Protein AF-A0A527G428-F1 (afdb_monomer_lite)

Structure (mmCIF, N/CA/C/O backbone):
data_AF-A0A527G428-F1
#
_entry.id   AF-A0A527G428-F1
#
loop_
_atom_site.group_PDB
_atom_site.id
_atom_site.type_symbol
_atom_site.label_atom_id
_atom_site.label_alt_id
_atom_site.label_comp_id
_atom_site.label_asym_id
_atom_site.label_entity_id
_atom_site.label_seq_id
_atom_site.pdbx_PDB_ins_code
_atom_site.Cartn_x
_atom_site.Cartn_y
_atom_site.Cartn_z
_atom_site.occupancy
_atom_site.B_iso_or_equiv
_atom_site.auth_seq_id
_atom_site.auth_comp_id
_atom_site.auth_asym_id
_atom_site.auth_atom_id
_atom_site.pdbx_PDB_model_num
ATOM 1 N N . GLY A 1 1 ? -12.043 0.537 21.778 1.00 65.31 1 GLY A N 1
ATOM 2 C CA . GLY A 1 1 ? -12.267 -0.907 21.571 1.00 65.31 1 GLY A CA 1
ATOM 3 C C . GLY A 1 1 ? -13.239 -1.194 20.441 1.00 65.31 1 GLY A C 1
ATOM 4 O O . GLY A 1 1 ? -13.023 -2.138 19.700 1.00 65.31 1 GLY A O 1
ATOM 5 N N . GLU A 1 2 ? -14.281 -0.381 20.264 1.00 72.06 2 GLU A N 1
ATOM 6 C CA . GLU A 1 2 ? -15.337 -0.645 19.270 1.00 72.06 2 GLU A CA 1
ATOM 7 C C . GLU A 1 2 ? -14.899 -0.406 17.818 1.00 72.06 2 GLU A C 1
ATOM 9 O O . GLU A 1 2 ? -15.247 -1.184 16.936 1.00 72.06 2 GLU A O 1
ATOM 14 N N . GLY A 1 3 ? -14.062 0.607 17.570 1.00 76.38 3 GLY A N 1
ATOM 15 C CA . GLY A 1 3 ? -13.550 0.891 16.225 1.00 76.38 3 GLY A CA 1
ATOM 16 C C . GLY A 1 3 ? -12.699 -0.243 15.644 1.00 76.38 3 GLY A C 1
ATOM 17 O O . GLY A 1 3 ? -12.838 -0.571 14.471 1.00 76.38 3 GLY A O 1
ATOM 18 N N . GLU A 1 4 ? -11.873 -0.894 16.467 1.00 74.12 4 GLU A N 1
ATOM 19 C CA . GLU A 1 4 ? -11.069 -2.054 16.053 1.00 74.12 4 GLU A CA 1
ATOM 20 C C . GLU A 1 4 ? -11.938 -3.282 15.763 1.00 74.12 4 GLU A C 1
ATOM 22 O O . GLU A 1 4 ? -11.704 -3.990 14.781 1.00 74.12 4 GLU A O 1
ATOM 27 N N . ALA A 1 5 ? -12.985 -3.503 16.566 1.00 77.88 5 ALA A N 1
ATOM 28 C CA . ALA A 1 5 ? -13.941 -4.584 16.350 1.00 77.88 5 ALA A CA 1
ATOM 29 C C . ALA A 1 5 ? -14.735 -4.377 15.049 1.00 77.88 5 ALA A C 1
ATOM 31 O O . ALA A 1 5 ? -14.877 -5.306 14.254 1.00 77.88 5 ALA A O 1
ATOM 32 N N . GLN A 1 6 ? -15.177 -3.147 14.777 1.00 78.38 6 GLN A N 1
ATOM 33 C CA . GLN A 1 6 ? -15.899 -2.801 13.552 1.00 78.38 6 GLN A CA 1
ATOM 34 C C . GLN A 1 6 ? -15.004 -2.880 12.308 1.00 78.38 6 GLN A C 1
ATOM 36 O O . GLN A 1 6 ? -15.446 -3.357 11.257 1.00 78.38 6 GLN A O 1
ATOM 41 N N . ARG A 1 7 ? -13.730 -2.480 12.424 1.00 76.94 7 ARG A N 1
ATOM 42 C CA . ARG A 1 7 ? -12.731 -2.666 11.361 1.00 76.94 7 ARG A CA 1
ATOM 43 C C . ARG A 1 7 ? -12.539 -4.145 11.060 1.00 76.94 7 ARG A C 1
ATOM 45 O O . ARG A 1 7 ? -12.656 -4.545 9.908 1.00 76.94 7 ARG A O 1
ATOM 52 N N . SER A 1 8 ? -12.323 -4.950 12.096 1.00 74.62 8 SER A N 1
ATOM 53 C CA . SER A 1 8 ? -12.108 -6.393 11.966 1.00 74.62 8 SER A CA 1
ATOM 54 C C . SER A 1 8 ? -13.323 -7.100 11.356 1.00 74.62 8 SER A C 1
ATOM 56 O O . SER A 1 8 ? -13.161 -7.916 10.454 1.00 74.62 8 SER A O 1
ATOM 58 N N . ALA A 1 9 ? -14.542 -6.735 11.768 1.00 78.06 9 ALA A N 1
ATOM 59 C CA . AL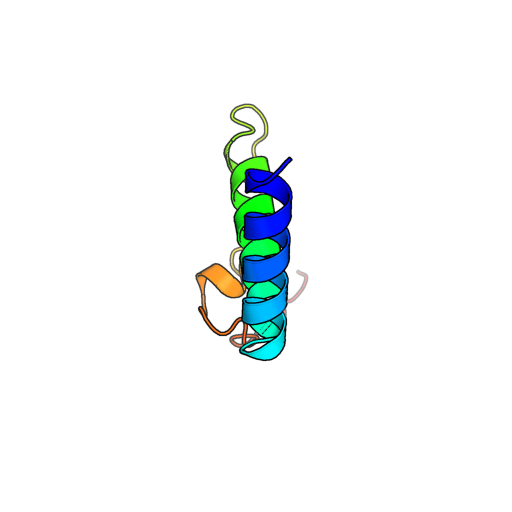A A 1 9 ? -15.782 -7.278 11.211 1.00 78.06 9 ALA A CA 1
ATOM 60 C C . ALA A 1 9 ? -15.990 -6.893 9.736 1.00 78.06 9 ALA A C 1
ATOM 62 O O . ALA A 1 9 ? -16.390 -7.727 8.924 1.00 78.06 9 ALA A O 1
ATOM 63 N N . THR A 1 10 ? -15.679 -5.646 9.370 1.00 75.75 10 THR A N 1
ATOM 64 C CA . THR A 1 10 ? -15.757 -5.171 7.978 1.00 75.75 10 THR A CA 1
ATOM 65 C C . THR A 1 10 ? -14.735 -5.887 7.099 1.00 75.75 10 THR A C 1
ATOM 67 O O . THR A 1 10 ? -15.073 -6.3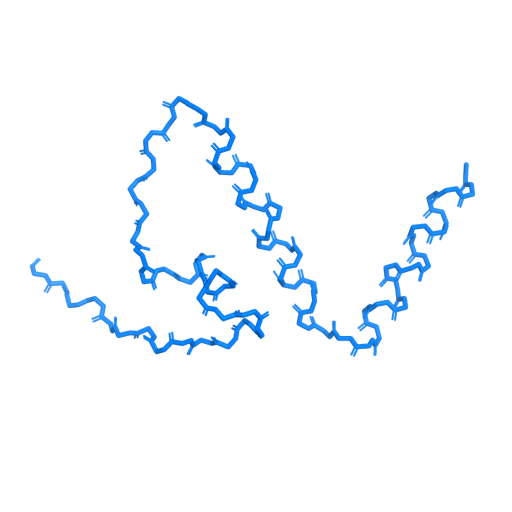39 6.007 1.00 75.75 10 THR A O 1
ATOM 70 N N . PHE A 1 11 ? -13.508 -6.054 7.601 1.00 69.38 11 PHE A N 1
ATOM 71 C CA . PHE A 1 11 ? -12.476 -6.844 6.936 1.00 69.38 11 PHE A CA 1
ATOM 72 C C . PHE A 1 11 ? -12.939 -8.290 6.737 1.00 69.38 11 PHE A C 1
ATOM 74 O O . PHE A 1 11 ? -12.909 -8.776 5.610 1.00 69.38 11 PHE A O 1
ATOM 81 N N . ALA A 1 12 ? -13.449 -8.953 7.781 1.00 71.12 12 ALA A N 1
ATOM 82 C CA . ALA A 1 12 ? -13.968 -10.322 7.695 1.00 71.12 12 ALA A CA 1
ATOM 83 C C . ALA A 1 12 ? -15.107 -10.467 6.666 1.00 71.12 12 ALA A C 1
ATOM 85 O O . ALA A 1 12 ? -15.108 -11.405 5.871 1.00 71.12 12 ALA A O 1
ATOM 86 N N . GLY A 1 13 ? -16.041 -9.512 6.621 1.00 67.25 13 GLY A N 1
ATOM 87 C CA . GLY A 1 13 ? -17.135 -9.511 5.645 1.00 67.25 13 GLY A CA 1
ATOM 88 C C . GLY A 1 13 ? -16.690 -9.245 4.201 1.00 67.25 13 GLY A C 1
ATOM 89 O O . GLY A 1 13 ? -17.343 -9.715 3.267 1.00 67.25 13 GLY A O 1
ATOM 90 N N . ALA A 1 14 ? -15.589 -8.515 4.007 1.00 66.62 14 ALA A N 1
ATOM 91 C CA . ALA A 1 14 ? -14.965 -8.324 2.699 1.00 66.62 14 ALA A CA 1
ATOM 92 C C . ALA A 1 14 ? -14.208 -9.587 2.245 1.00 66.62 14 ALA A C 1
ATOM 94 O O . ALA A 1 14 ? -14.367 -9.998 1.097 1.00 66.62 14 ALA A O 1
ATOM 95 N N . TYR A 1 15 ? -13.494 -10.266 3.157 1.00 62.41 15 TYR A N 1
ATOM 96 C CA . TYR A 1 15 ? -12.807 -11.540 2.881 1.00 62.41 15 TYR A CA 1
ATOM 97 C C . TYR A 1 15 ? -13.744 -12.630 2.350 1.00 62.41 15 TYR A C 1
ATOM 99 O O . TYR A 1 15 ? -13.343 -13.424 1.505 1.00 62.41 15 TYR A O 1
ATOM 107 N N . GLN A 1 16 ? -14.991 -12.683 2.831 1.00 63.62 16 GLN A N 1
ATOM 108 C CA . GLN A 1 16 ? -15.971 -13.669 2.358 1.00 63.62 16 GLN A CA 1
ATOM 109 C C . GLN A 1 16 ? -16.558 -13.342 0.978 1.00 63.62 16 GLN A C 1
ATOM 111 O O . GLN A 1 16 ? -17.133 -14.227 0.347 1.00 63.62 16 GLN A O 1
ATOM 116 N N . ARG A 1 17 ? -16.463 -12.087 0.525 1.00 66.38 17 ARG A N 1
ATOM 117 C CA . ARG A 1 17 ? -17.035 -11.639 -0.753 1.00 66.38 17 ARG A CA 1
ATOM 118 C C . ARG A 1 17 ? -16.039 -11.682 -1.897 1.00 66.38 17 ARG A C 1
ATOM 120 O O . ARG A 1 17 ? -16.456 -11.972 -3.012 1.00 66.38 17 ARG A O 1
ATOM 127 N N . ASP A 1 18 ? -14.770 -11.398 -1.626 1.00 69.12 18 ASP A N 1
ATOM 128 C CA . ASP A 1 18 ? -13.744 -11.379 -2.660 1.00 69.12 18 ASP A CA 1
ATOM 129 C C . ASP A 1 18 ? -12.353 -11.714 -2.087 1.00 69.12 18 ASP A C 1
ATOM 131 O O . ASP A 1 18 ? -11.715 -10.871 -1.450 1.00 69.12 18 ASP A O 1
ATOM 135 N N . PRO A 1 19 ? -11.848 -12.937 -2.313 1.00 68.81 19 PRO A N 1
ATOM 136 C CA . PRO A 1 19 ? -10.498 -13.324 -1.917 1.00 68.81 19 PRO A CA 1
ATOM 137 C C . PRO A 1 19 ? -9.399 -12.489 -2.597 1.00 68.81 19 PRO A C 1
ATOM 139 O O . PRO A 1 19 ? -8.332 -12.302 -2.009 1.00 68.81 19 PRO A O 1
ATOM 142 N N . ALA A 1 20 ? -9.646 -11.962 -3.804 1.00 72.19 20 ALA A N 1
ATOM 143 C CA . ALA A 1 20 ? -8.673 -11.170 -4.560 1.00 72.19 20 ALA A CA 1
ATOM 144 C C . ALA A 1 20 ? -8.492 -9.756 -3.981 1.00 72.19 20 ALA A C 1
ATOM 146 O O . ALA A 1 20 ? -7.437 -9.138 -4.156 1.00 72.19 20 ALA A O 1
ATOM 147 N N . PHE A 1 21 ? -9.469 -9.269 -3.210 1.00 76.38 21 PHE A N 1
ATOM 148 C CA . PHE A 1 21 ? -9.408 -7.965 -2.552 1.00 76.38 21 PHE A CA 1
ATOM 149 C C . PHE A 1 21 ? -8.220 -7.838 -1.588 1.00 76.38 21 PHE A C 1
ATOM 151 O O . PHE A 1 21 ? -7.616 -6.769 -1.490 1.00 76.38 21 PHE A O 1
ATOM 158 N N . PHE A 1 22 ? -7.850 -8.914 -0.885 1.00 77.50 22 PHE A N 1
ATOM 159 C CA . PHE A 1 22 ? -6.710 -8.879 0.035 1.00 77.50 22 PHE A CA 1
ATOM 160 C C . PHE A 1 22 ? -5.391 -8.649 -0.700 1.00 77.50 22 PHE A C 1
ATOM 162 O O . PHE A 1 22 ? -4.584 -7.815 -0.284 1.00 77.50 22 PHE A O 1
ATOM 169 N N . ASP A 1 23 ? -5.190 -9.366 -1.802 1.00 78.00 23 ASP A N 1
ATOM 170 C CA . ASP A 1 23 ? -4.000 -9.215 -2.627 1.00 78.00 23 ASP A CA 1
ATOM 171 C C . ASP A 1 23 ? -3.923 -7.810 -3.227 1.00 78.00 23 ASP A C 1
ATOM 173 O O . ASP A 1 23 ? -2.866 -7.179 -3.167 1.00 78.00 23 ASP A O 1
ATOM 177 N N . PHE A 1 24 ? -5.051 -7.290 -3.717 1.00 82.12 24 PHE A N 1
ATOM 178 C CA . PHE A 1 24 ? -5.160 -5.917 -4.206 1.00 82.12 24 PHE A CA 1
ATOM 179 C C . PHE A 1 24 ? -4.803 -4.894 -3.117 1.00 82.12 24 PHE A C 1
ATOM 181 O O . PHE A 1 24 ? -3.952 -4.023 -3.322 1.00 82.12 24 PHE A O 1
ATOM 188 N N . TYR A 1 25 ? -5.402 -5.024 -1.930 1.00 81.81 25 TYR A N 1
ATOM 189 C CA . TYR A 1 25 ? -5.176 -4.121 -0.801 1.00 81.81 25 TYR A CA 1
ATOM 190 C C . TYR A 1 25 ? -3.718 -4.143 -0.329 1.00 81.81 25 TYR A C 1
ATOM 192 O O . TYR A 1 25 ? -3.114 -3.087 -0.110 1.00 81.81 25 TYR A O 1
ATOM 200 N N . ARG A 1 26 ? -3.124 -5.338 -0.215 1.00 83.06 26 ARG A N 1
ATOM 201 C CA . ARG A 1 26 ? -1.714 -5.503 0.155 1.00 83.06 26 ARG A CA 1
ATOM 202 C C . ARG A 1 26 ? -0.794 -4.863 -0.882 1.00 83.06 26 ARG A C 1
ATOM 204 O O . ARG A 1 26 ? 0.150 -4.172 -0.500 1.00 83.06 26 ARG A O 1
ATOM 211 N N . SER A 1 27 ? -1.078 -5.055 -2.170 1.00 84.50 27 SER A N 1
ATOM 212 C CA . SER A 1 27 ? -0.320 -4.424 -3.253 1.00 84.50 27 SER A CA 1
ATOM 213 C C . SER A 1 27 ? -0.407 -2.898 -3.204 1.00 84.50 27 SER A C 1
ATOM 215 O O . SER A 1 27 ? 0.627 -2.242 -3.293 1.00 84.50 27 SER A O 1
ATOM 217 N N . MET A 1 28 ? -1.589 -2.316 -2.968 1.00 85.06 28 MET A N 1
ATOM 218 C CA . MET A 1 28 ? -1.729 -0.858 -2.839 1.00 85.06 28 MET A CA 1
ATOM 219 C C . MET A 1 28 ? -0.965 -0.278 -1.648 1.00 85.06 28 MET A C 1
ATOM 221 O O . MET A 1 28 ? -0.359 0.787 -1.764 1.00 85.06 28 MET A O 1
ATOM 225 N N . ASN A 1 29 ? -0.961 -0.977 -0.512 1.00 85.06 29 ASN A N 1
ATOM 226 C CA . ASN A 1 29 ? -0.187 -0.552 0.651 1.00 85.06 29 ASN A CA 1
ATOM 227 C C . ASN A 1 29 ? 1.320 -0.538 0.339 1.00 85.06 29 ASN A C 1
ATOM 229 O O . ASN A 1 29 ? 1.998 0.458 0.591 1.00 85.06 29 ASN A O 1
ATOM 233 N N . ALA A 1 30 ? 1.812 -1.599 -0.310 1.00 83.06 30 ALA A N 1
ATOM 234 C CA . ALA A 1 30 ? 3.203 -1.696 -0.741 1.00 83.06 30 ALA A CA 1
ATOM 235 C C . ALA A 1 30 ? 3.590 -0.592 -1.740 1.00 83.06 30 ALA A C 1
ATOM 237 O O . ALA A 1 30 ? 4.696 -0.061 -1.648 1.00 83.06 30 ALA A O 1
ATOM 238 N N . TYR A 1 31 ? 2.692 -0.205 -2.655 1.00 83.00 31 TYR A N 1
ATOM 239 C CA . TYR A 1 31 ? 2.916 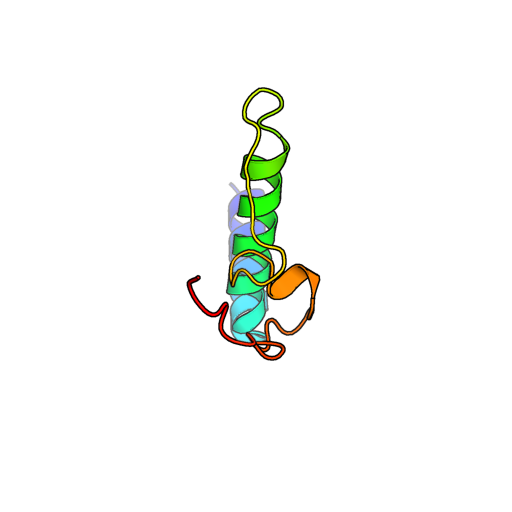0.940 -3.546 1.00 83.00 31 TYR A CA 1
ATOM 240 C C . TYR A 1 31 ? 3.096 2.237 -2.768 1.00 83.00 31 TYR A C 1
ATOM 242 O O . TYR A 1 31 ? 4.031 2.978 -3.052 1.00 83.00 31 TYR A O 1
ATOM 250 N N . GLY A 1 32 ? 2.235 2.493 -1.779 1.00 81.19 32 GLY A N 1
ATOM 251 C CA . GLY A 1 32 ? 2.345 3.669 -0.920 1.00 81.19 32 GLY A CA 1
ATOM 252 C C . GLY A 1 32 ? 3.715 3.740 -0.253 1.00 81.19 32 GLY A C 1
ATOM 253 O O . GLY A 1 32 ? 4.416 4.732 -0.402 1.00 81.19 32 GLY A O 1
ATOM 254 N N . THR A 1 33 ? 4.151 2.659 0.393 1.00 80.88 33 THR A N 1
ATOM 255 C CA . THR A 1 33 ? 5.465 2.614 1.057 1.00 80.88 33 THR A CA 1
ATOM 256 C C . THR A 1 33 ? 6.641 2.723 0.083 1.00 80.88 33 THR A C 1
ATOM 258 O O . THR A 1 33 ? 7.641 3.366 0.398 1.00 80.88 33 THR A O 1
ATOM 261 N N . ALA A 1 34 ? 6.550 2.097 -1.092 1.00 75.06 34 ALA A N 1
ATOM 262 C CA . ALA A 1 34 ? 7.622 2.119 -2.084 1.00 75.06 34 ALA A CA 1
ATOM 263 C C . ALA A 1 34 ? 7.775 3.493 -2.758 1.00 75.06 34 ALA A C 1
ATOM 265 O O . ALA A 1 34 ? 8.899 3.925 -3.001 1.00 75.06 34 ALA A O 1
ATOM 266 N N . LEU A 1 35 ? 6.660 4.177 -3.042 1.00 75.56 35 LEU A N 1
ATOM 267 C CA . LEU A 1 35 ? 6.637 5.471 -3.733 1.00 75.56 35 LEU A CA 1
ATOM 268 C C . LEU A 1 35 ? 6.831 6.669 -2.790 1.00 75.56 35 LEU A C 1
ATOM 270 O O . LEU A 1 35 ? 7.328 7.702 -3.230 1.00 75.56 35 LEU A O 1
ATOM 274 N N . ASP A 1 36 ? 6.479 6.541 -1.508 1.00 75.38 36 ASP A N 1
ATOM 275 C CA . ASP A 1 36 ? 6.705 7.576 -0.482 1.00 75.38 36 ASP A CA 1
ATOM 276 C C . ASP A 1 36 ? 8.191 7.714 -0.097 1.00 75.38 36 ASP A C 1
ATOM 278 O O . ASP A 1 36 ? 8.631 8.729 0.446 1.00 75.38 36 ASP A O 1
ATOM 282 N N . ASN A 1 37 ? 9.012 6.715 -0.437 1.00 65.62 37 ASN A N 1
ATOM 283 C CA . ASN A 1 37 ? 10.450 6.730 -0.200 1.00 65.62 37 ASN A CA 1
ATOM 284 C C . ASN A 1 37 ? 11.174 7.640 -1.218 1.00 65.62 37 ASN A C 1
ATOM 286 O O . ASN A 1 37 ? 11.910 7.192 -2.096 1.00 65.62 37 ASN A O 1
ATOM 290 N N . THR A 1 38 ? 10.952 8.949 -1.072 1.00 61.84 38 THR A N 1
ATOM 291 C CA . THR 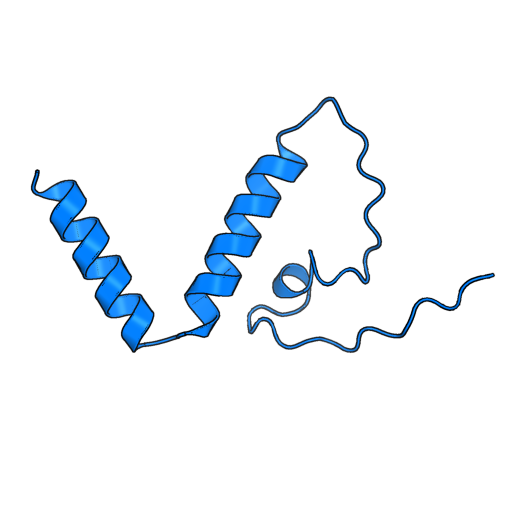A 1 38 ? 11.416 10.073 -1.914 1.00 61.84 38 THR A CA 1
ATOM 292 C C . THR A 1 38 ? 12.932 10.160 -2.143 1.00 61.84 38 THR A C 1
ATOM 294 O O . THR A 1 38 ? 13.377 10.969 -2.955 1.00 61.84 38 THR A O 1
ATOM 297 N N . GLY A 1 39 ? 13.737 9.333 -1.468 1.00 60.16 39 GLY A N 1
ATOM 298 C CA . GLY A 1 39 ? 15.195 9.297 -1.608 1.00 60.16 39 GLY A CA 1
ATOM 299 C C . GLY A 1 39 ? 15.754 8.126 -2.421 1.00 60.16 39 GLY A C 1
ATOM 300 O O . GLY A 1 39 ? 16.943 8.139 -2.737 1.00 60.16 39 GLY A O 1
ATOM 301 N N . THR A 1 40 ? 14.944 7.115 -2.763 1.00 61.41 40 THR A N 1
ATOM 302 C CA . THR A 1 40 ? 15.445 5.897 -3.421 1.00 61.41 40 THR A CA 1
ATOM 303 C C . THR A 1 40 ? 14.892 5.785 -4.837 1.00 61.41 40 THR A C 1
ATOM 305 O O . THR A 1 40 ? 13.728 5.449 -5.036 1.00 61.41 40 THR A O 1
ATOM 308 N N . THR A 1 41 ? 15.733 6.026 -5.845 1.00 62.47 41 THR A N 1
ATOM 309 C CA . THR A 1 41 ? 15.388 5.753 -7.248 1.00 62.47 41 THR A CA 1
ATOM 310 C C . THR A 1 41 ? 15.212 4.247 -7.438 1.00 62.47 41 THR A C 1
ATOM 312 O O . THR A 1 41 ? 16.186 3.508 -7.576 1.00 62.47 41 THR A O 1
ATOM 315 N N . MET A 1 42 ? 13.968 3.771 -7.430 1.00 62.12 42 MET A N 1
ATOM 316 C CA . MET A 1 42 ? 13.662 2.373 -7.718 1.00 62.12 42 MET A CA 1
ATOM 317 C C . MET A 1 42 ? 13.594 2.156 -9.234 1.00 62.12 42 MET A C 1
ATOM 319 O O . MET A 1 42 ? 12.731 2.708 -9.914 1.00 62.12 42 MET A O 1
ATOM 323 N N . VAL A 1 43 ? 14.486 1.322 -9.775 1.00 65.94 43 VAL A N 1
ATOM 324 C CA . VAL A 1 43 ? 14.395 0.860 -11.168 1.00 65.94 43 VAL A CA 1
ATOM 325 C C . VAL A 1 43 ? 13.402 -0.295 -11.215 1.00 65.94 43 VAL A C 1
ATOM 327 O O . VAL A 1 43 ? 13.758 -1.458 -11.030 1.00 65.94 43 VAL A O 1
ATOM 330 N N . LEU A 1 44 ? 12.128 0.035 -11.405 1.00 66.44 44 LEU A N 1
ATOM 331 C CA . LEU A 1 44 ? 11.056 -0.950 -11.490 1.00 66.44 44 LEU A CA 1
ATOM 332 C C . LEU A 1 44 ? 10.736 -1.231 -12.959 1.00 66.44 44 LEU A C 1
ATOM 334 O O . LEU A 1 44 ? 10.445 -0.319 -13.730 1.00 66.44 44 LEU A O 1
ATOM 338 N N . SER A 1 45 ? 10.771 -2.507 -13.350 1.00 65.12 45 SER A N 1
ATOM 339 C CA . SER A 1 45 ? 10.310 -2.911 -14.679 1.00 65.12 45 SER A CA 1
ATOM 340 C C . SER A 1 45 ? 8.785 -2.754 -14.763 1.00 65.12 45 SER A C 1
ATOM 342 O O . SER A 1 45 ? 8.078 -3.295 -13.904 1.00 65.12 45 SER A O 1
ATOM 344 N N . PRO A 1 46 ? 8.244 -2.078 -15.793 1.00 63.91 46 PRO A N 1
ATOM 345 C CA . PRO A 1 46 ? 6.799 -1.893 -15.968 1.00 63.91 46 PRO A CA 1
ATOM 346 C C . PRO A 1 46 ? 6.035 -3.214 -16.164 1.00 63.91 46 PRO A C 1
ATOM 348 O O . PRO A 1 46 ? 4.815 -3.249 -15.998 1.00 63.91 46 PRO A O 1
ATOM 351 N N . ASN A 1 47 ? 6.747 -4.310 -16.449 1.00 64.75 47 ASN A N 1
ATOM 352 C CA . ASN A 1 47 ? 6.196 -5.656 -16.623 1.00 64.75 47 ASN A CA 1
ATOM 353 C C . ASN A 1 47 ? 6.201 -6.470 -15.319 1.00 64.75 47 ASN A C 1
ATOM 355 O O . ASN A 1 47 ? 5.826 -7.636 -15.327 1.00 64.75 47 ASN A O 1
ATOM 359 N N . SER A 1 48 ? 6.657 -5.889 -14.207 1.00 73.19 48 SER A N 1
ATOM 360 C CA . SER A 1 48 ? 6.759 -6.596 -12.933 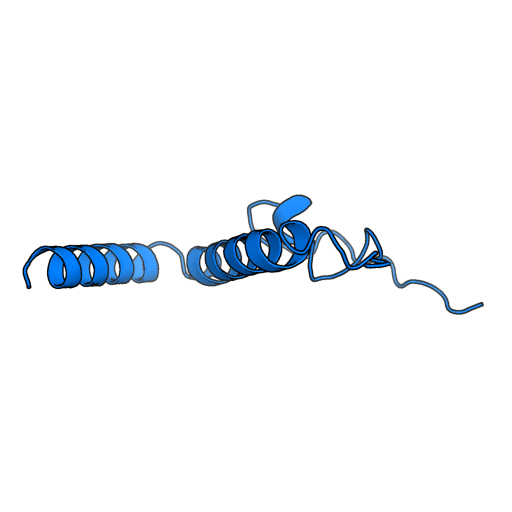1.00 73.19 48 SER A CA 1
ATOM 361 C C . SER A 1 48 ? 5.385 -7.030 -12.417 1.00 73.19 48 SER A C 1
ATOM 363 O O . SER A 1 48 ? 4.397 -6.296 -12.557 1.00 73.19 48 SER A O 1
ATOM 365 N N . GLU A 1 49 ? 5.356 -8.189 -11.761 1.00 73.50 49 GLU A N 1
ATOM 366 C CA . GLU A 1 49 ? 4.236 -8.672 -10.943 1.00 73.50 49 GLU A CA 1
ATOM 367 C C . GLU A 1 49 ? 3.858 -7.684 -9.844 1.00 73.50 49 GLU A C 1
ATOM 369 O O . GLU A 1 49 ? 2.696 -7.595 -9.448 1.00 73.50 49 GLU A O 1
ATOM 374 N N . PHE A 1 50 ? 4.822 -6.864 -9.413 1.00 77.06 50 PHE A N 1
ATOM 375 C CA . PHE A 1 50 ? 4.571 -5.773 -8.487 1.00 77.06 50 PHE A CA 1
ATOM 376 C C . PHE A 1 50 ? 3.426 -4.892 -8.980 1.00 77.06 50 PHE A C 1
ATOM 378 O O . PHE A 1 50 ? 2.518 -4.649 -8.210 1.00 77.06 50 PHE A O 1
ATOM 385 N N . PHE A 1 51 ? 3.405 -4.512 -10.263 1.00 77.69 51 PHE A N 1
ATOM 386 C CA . PHE A 1 51 ? 2.401 -3.617 -10.847 1.00 77.69 51 PHE A CA 1
ATOM 387 C C . PHE A 1 51 ? 1.189 -4.331 -11.459 1.00 77.69 51 PHE A C 1
ATOM 389 O O . PHE A 1 51 ? 0.419 -3.699 -12.187 1.00 77.69 51 PHE A O 1
ATOM 396 N N . ARG A 1 52 ? 0.980 -5.628 -11.202 1.00 78.69 52 ARG A N 1
ATOM 397 C CA . ARG A 1 52 ? -0.131 -6.376 -11.822 1.00 78.69 52 ARG A CA 1
ATOM 398 C C . ARG A 1 52 ? -1.490 -5.708 -11.591 1.00 78.69 52 ARG A C 1
ATOM 400 O O . ARG A 1 52 ? -2.261 -5.563 -12.532 1.00 78.69 52 ARG A O 1
ATOM 407 N N . PHE A 1 53 ? -1.709 -5.166 -10.390 1.00 81.06 53 PHE A N 1
ATOM 408 C CA . PHE A 1 53 ? -2.935 -4.444 -10.035 1.00 81.06 53 PHE A CA 1
ATOM 409 C C . PHE A 1 53 ? -3.031 -3.018 -10.588 1.00 81.06 53 PHE A C 1
ATOM 411 O O . PHE A 1 53 ? -4.122 -2.466 -10.660 1.00 81.06 53 PHE A O 1
ATOM 418 N N . PHE A 1 54 ? -1.910 -2.416 -10.998 1.00 77.62 54 PHE A N 1
ATOM 419 C CA . PHE A 1 54 ? -1.940 -1.159 -11.753 1.00 77.62 54 PHE A CA 1
ATOM 420 C C . PHE A 1 54 ? -2.401 -1.384 -13.196 1.00 77.62 54 PHE A C 1
ATOM 422 O O . PHE A 1 54 ? -2.999 -0.494 -13.793 1.00 77.62 54 PHE A O 1
ATOM 429 N N . ARG A 1 55 ? -2.107 -2.562 -13.764 1.00 76.12 55 ARG A N 1
ATOM 430 C CA . ARG A 1 55 ? -2.493 -2.927 -15.134 1.00 76.12 55 ARG A CA 1
ATOM 431 C C . ARG A 1 55 ? -3.893 -3.531 -15.202 1.00 76.12 55 ARG A C 1
ATOM 433 O O . ARG A 1 55 ? -4.597 -3.300 -16.179 1.00 76.12 55 ARG A O 1
ATOM 440 N N . ASN A 1 56 ? -4.275 -4.310 -14.192 1.00 76.19 56 ASN A N 1
ATOM 441 C CA . ASN A 1 56 ? -5.559 -4.990 -14.133 1.00 76.19 56 ASN A CA 1
ATOM 442 C C . ASN A 1 56 ? -6.134 -4.946 -12.703 1.00 76.19 56 ASN A C 1
ATOM 444 O O . ASN A 1 56 ? -5.527 -5.535 -11.806 1.00 76.19 56 ASN A O 1
ATOM 448 N N . PRO A 1 57 ? -7.289 -4.297 -12.471 1.00 69.19 57 PRO A N 1
ATOM 449 C CA . PRO A 1 57 ? -7.903 -4.219 -11.144 1.00 69.19 57 PRO A CA 1
ATOM 450 C C . PRO A 1 57 ? -8.274 -5.591 -10.565 1.00 69.19 57 PRO A C 1
ATOM 452 O O . PRO A 1 57 ? -8.237 -5.757 -9.350 1.00 69.19 57 PRO A O 1
ATOM 455 N N . ASP A 1 58 ? -8.527 -6.591 -11.412 1.00 73.62 58 ASP A N 1
ATOM 456 C CA . ASP A 1 58 ? -8.830 -7.960 -10.979 1.00 73.62 58 ASP A CA 1
ATOM 457 C C . ASP A 1 58 ? -7.570 -8.753 -10.583 1.00 73.62 58 ASP A C 1
ATOM 459 O O . ASP A 1 58 ? -7.637 -9.933 -10.241 1.00 73.62 58 ASP A O 1
ATOM 463 N N . GLY A 1 59 ? -6.380 -8.147 -10.682 1.00 65.38 59 GLY A N 1
ATOM 464 C CA . GLY A 1 59 ? -5.108 -8.804 -10.374 1.00 65.38 59 GLY A CA 1
ATOM 465 C C . GLY A 1 59 ? -4.728 -9.924 -11.331 1.00 65.38 59 GLY A C 1
ATOM 466 O O . GLY A 1 59 ? -3.692 -10.557 -11.124 1.00 65.38 59 GLY A O 1
ATOM 467 N N . GLY A 1 60 ? -5.549 -10.159 -12.358 1.00 63.78 60 GLY A N 1
ATOM 468 C CA . GLY A 1 60 ? -5.281 -11.114 -13.413 1.00 63.78 60 GLY A CA 1
ATOM 469 C C . GLY A 1 60 ? -3.987 -10.730 -14.105 1.00 63.78 60 GLY A C 1
ATOM 470 O O . GLY A 1 60 ? -3.843 -9.591 -14.556 1.00 63.78 60 GLY A O 1
ATOM 471 N N . GLU A 1 61 ? -3.068 -11.688 -14.146 1.00 57.69 61 GLU A N 1
ATOM 472 C CA . GLU A 1 61 ? -1.757 -11.632 -14.779 1.00 57.69 61 GLU A CA 1
ATOM 473 C C . GLU A 1 61 ? -1.928 -11.253 -16.263 1.00 57.69 61 GLU A C 1
ATOM 475 O O . GLU A 1 61 ? -2.017 -12.092 -17.156 1.00 57.69 61 GLU A O 1
ATOM 480 N N . GLY A 1 62 ? -2.080 -9.954 -16.545 1.00 57.28 62 GLY A N 1
ATOM 481 C CA . GLY A 1 62 ? -2.017 -9.425 -17.902 1.00 57.28 62 GLY A CA 1
ATOM 482 C C . GLY A 1 62 ? -0.640 -9.788 -18.445 1.00 57.28 62 GLY A C 1
ATOM 483 O O . GLY A 1 62 ? 0.336 -9.607 -17.712 1.00 57.28 62 GLY A O 1
ATOM 484 N N . PRO A 1 63 ? -0.558 -10.335 -19.670 1.00 47.12 63 PRO A N 1
ATOM 485 C CA . PRO A 1 63 ? 0.474 -11.282 -20.062 1.00 47.12 63 PRO A CA 1
ATOM 486 C C . PRO A 1 63 ? 1.846 -10.717 -19.729 1.00 47.12 63 PRO A C 1
ATOM 488 O O . PRO A 1 63 ? 2.307 -9.764 -20.364 1.00 47.12 63 PRO A O 1
ATOM 491 N N . ALA A 1 64 ? 2.486 -11.308 -18.719 1.00 54.72 64 ALA A N 1
ATOM 492 C CA . ALA A 1 64 ? 3.889 -11.098 -18.432 1.00 54.72 64 ALA A CA 1
ATOM 493 C C . ALA A 1 64 ? 4.665 -11.655 -19.629 1.00 54.72 64 ALA A C 1
ATOM 495 O O . ALA A 1 64 ? 5.067 -12.816 -19.667 1.00 54.72 64 ALA A O 1
ATOM 496 N N . LYS A 1 65 ? 4.807 -10.835 -20.675 1.00 51.97 65 LYS A N 1
ATOM 497 C CA . LYS A 1 65 ? 5.682 -11.147 -21.794 1.00 51.97 65 LYS A CA 1
ATOM 498 C C . LYS A 1 65 ? 7.084 -11.258 -21.188 1.00 51.97 65 LYS A C 1
ATOM 500 O O . LYS A 1 65 ? 7.551 -10.269 -20.612 1.00 51.97 65 LYS A O 1
ATOM 505 N N . PRO A 1 66 ? 7.719 -12.441 -21.241 1.00 49.53 66 PRO A N 1
ATOM 506 C CA . PRO A 1 66 ? 8.965 -12.677 -20.536 1.00 49.53 66 PRO A CA 1
ATOM 507 C C . PRO A 1 66 ? 9.998 -11.684 -21.057 1.00 49.53 66 PRO A C 1
ATOM 509 O O . PRO A 1 66 ? 10.201 -11.564 -22.267 1.00 49.53 66 PRO A O 1
ATOM 512 N N . ALA A 1 67 ? 10.606 -10.932 -20.142 1.00 57.69 67 ALA A N 1
ATOM 513 C CA . ALA A 1 67 ? 11.754 -10.110 -20.467 1.00 57.69 67 ALA A CA 1
ATOM 514 C C . ALA A 1 67 ? 12.875 -11.058 -20.901 1.00 57.69 67 ALA A C 1
ATOM 516 O O . ALA A 1 67 ? 13.414 -11.807 -20.088 1.00 57.69 67 ALA A O 1
ATOM 517 N N . SER A 1 68 ? 13.167 -11.077 -22.200 1.00 46.03 68 SER A N 1
ATOM 518 C CA . SER A 1 68 ? 14.338 -11.756 -22.736 1.00 46.03 68 SER A CA 1
ATOM 519 C C . SER A 1 68 ? 15.588 -11.133 -22.104 1.00 46.03 68 SER A C 1
ATOM 521 O O . SER A 1 68 ? 15.736 -9.911 -22.185 1.00 46.03 68 SER A O 1
ATOM 523 N N . PRO A 1 69 ? 16.474 -11.918 -21.469 1.00 62.41 69 PRO A N 1
ATOM 524 C CA . PRO A 1 69 ? 17.791 -11.423 -21.101 1.00 62.41 69 PRO A CA 1
ATOM 525 C C . PRO A 1 69 ? 18.606 -11.208 -22.386 1.00 62.41 69 PRO A C 1
ATOM 527 O O . PRO A 1 69 ? 18.617 -12.079 -23.259 1.00 62.41 69 PRO A O 1
ATOM 530 N N . ALA A 1 70 ? 19.234 -10.038 -22.504 1.00 49.16 70 ALA A N 1
ATOM 531 C CA . ALA A 1 70 ? 20.310 -9.774 -23.457 1.00 49.16 70 ALA A CA 1
ATOM 532 C C . ALA A 1 70 ? 21.655 -9.952 -22.748 1.00 49.16 70 ALA A C 1
ATOM 534 O O . ALA A 1 70 ? 21.725 -9.575 -21.554 1.00 49.16 70 ALA A O 1
#

Sequence (70 aa):
GEGEAQRSATFAGAYQRDPAFFDFYRSMNAYGTALDNTGTTMVLSPNSEFFRFFRNPDGGEGPAKPASPA

pLDDT: mean 70.15, std 9.66, range [46.03, 85.06]

Radius of gyration: 16.07 Å; chains: 1; bounding box: 37×24×45 Å

Foldseek 3Di:
DVVVVVVVVVVVVVCVVDVQVVVLVVLVVVCCVVVVPVPDDDPDDPLDLSCCCVVPVSSPNPDSPDDDDD

Secondary structure (DSSP, 8-state):
-HHHHH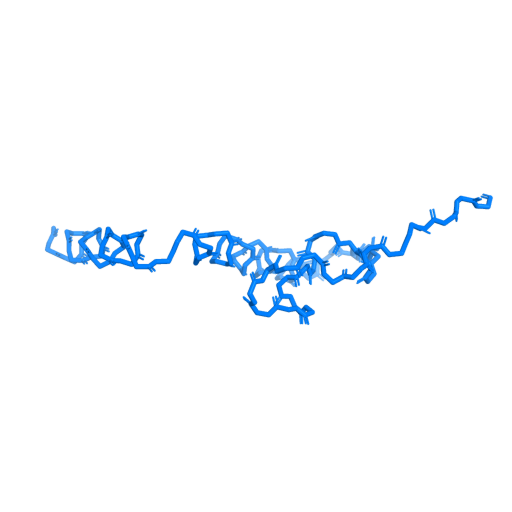HHHHHHHHHTT-THHHHHHHHHHHHHHHHH-TT------TT-GGGHHHH-TT------------